Protein AF-A0A930BWB6-F1 (afdb_monomer_lite)

Sequence (143 aa):
MLTPLQKQTAQAIVNLFETSSARGDYGAVTVIPGDTGHLSFGRSQTTLGSGNLHALLQRYCSNAGARFGPRLAPWLERVEQRDTTLDHELRLHNLLRATADDPVMREMQDLFFDEGYWQPAARIAAGMGITTPLGLAVVYDSP

pLDDT: mean 94.44, std 5.0, range [61.62, 98.56]

Radius of gyration: 15.75 Å; chains: 1; bounding box: 33×36×45 Å

InterPro domains:
  IPR000400 Glycoside hydrolase, family 46 [PF01374] (13-142)
  IPR023346 Lysozyme-like domain superfamily [SSF53955] (4-142)

Structure (mmCIF, N/CA/C/O backbone):
data_AF-A0A930BWB6-F1
#
_entry.id   AF-A0A930BWB6-F1
#
loop_
_atom_site.group_PDB
_atom_site.id
_atom_site.type_symbol
_atom_site.label_atom_id
_atom_site.label_alt_id
_atom_site.label_comp_id
_atom_site.label_asym_id
_atom_site.label_entity_id
_atom_site.label_seq_id
_atom_site.pdbx_PDB_ins_code
_atom_site.Cartn_x
_atom_site.Cartn_y
_atom_site.Cartn_z
_atom_site.occupancy
_atom_site.B_iso_or_equiv
_atom_site.auth_seq_id
_atom_site.auth_comp_id
_atom_site.auth_asym_id
_atom_site.auth_atom_id
_atom_site.pdbx_PDB_model_num
ATOM 1 N N . MET A 1 1 ? -11.012 -5.843 23.997 1.00 68.44 1 MET A N 1
ATOM 2 C CA . MET A 1 1 ? -10.516 -6.296 22.677 1.00 68.44 1 MET A CA 1
ATOM 3 C C . MET A 1 1 ? -11.576 -5.984 21.643 1.00 68.44 1 MET A C 1
ATOM 5 O O . MET A 1 1 ? -12.748 -6.169 21.950 1.00 68.44 1 MET A O 1
ATOM 9 N N . LEU A 1 2 ? -11.180 -5.500 20.467 1.00 80.00 2 LEU A N 1
ATOM 10 C CA . LEU A 1 2 ? -12.121 -5.319 19.363 1.00 80.00 2 LEU A CA 1
ATOM 11 C C . LEU A 1 2 ? -12.490 -6.654 18.731 1.00 80.00 2 LEU A C 1
ATOM 13 O O . LEU A 1 2 ? -11.681 -7.581 18.692 1.00 80.00 2 LEU A O 1
ATOM 17 N N . THR A 1 3 ? -13.704 -6.725 18.198 1.00 91.19 3 THR A N 1
ATOM 18 C CA . THR A 1 3 ? -14.121 -7.844 17.358 1.00 91.19 3 THR A CA 1
ATOM 19 C C . THR A 1 3 ? -13.473 -7.743 15.970 1.00 91.19 3 THR A C 1
ATOM 21 O O . THR A 1 3 ? -13.130 -6.641 15.525 1.00 91.19 3 THR A O 1
ATOM 24 N N . PRO A 1 4 ? -13.349 -8.863 15.232 1.00 90.31 4 PRO A N 1
ATOM 25 C CA . PRO A 1 4 ? -12.886 -8.836 13.844 1.00 90.31 4 PRO A CA 1
ATOM 26 C C . PRO A 1 4 ? -13.695 -7.878 12.961 1.00 90.31 4 PRO A C 1
ATOM 28 O O . PRO A 1 4 ? -13.120 -7.152 12.156 1.00 90.31 4 PRO A O 1
ATOM 31 N N . LEU A 1 5 ? -15.016 -7.813 13.169 1.00 92.75 5 LEU A N 1
ATOM 32 C CA . LEU A 1 5 ? -15.890 -6.897 12.439 1.00 92.75 5 LEU A CA 1
ATOM 33 C C . LEU A 1 5 ? -15.557 -5.430 12.736 1.00 92.75 5 LEU A C 1
ATOM 35 O O . LEU A 1 5 ? -15.502 -4.628 11.818 1.00 92.75 5 LEU A O 1
ATOM 39 N N . GLN A 1 6 ? -15.281 -5.068 13.993 1.00 93.44 6 GLN A N 1
ATOM 40 C CA . GLN A 1 6 ? -14.910 -3.692 14.348 1.00 93.44 6 GLN A CA 1
ATOM 41 C C . GLN A 1 6 ? -13.581 -3.270 13.713 1.00 93.44 6 GLN A C 1
ATOM 43 O O . GLN A 1 6 ? -13.473 -2.146 13.227 1.00 93.44 6 GLN A O 1
ATOM 48 N N . LYS A 1 7 ? -12.595 -4.178 13.664 1.00 91.62 7 LYS A N 1
ATOM 49 C CA . LYS A 1 7 ? -11.345 -3.949 12.926 1.00 91.62 7 LYS A CA 1
ATOM 50 C C . LYS A 1 7 ? -11.616 -3.723 11.439 1.00 91.62 7 LYS A C 1
ATOM 52 O O . LYS A 1 7 ? -11.152 -2.736 10.879 1.00 91.62 7 LYS A O 1
ATOM 57 N N . GLN A 1 8 ? -12.403 -4.599 10.818 1.00 91.94 8 GLN A N 1
ATOM 58 C CA . GLN A 1 8 ? -12.758 -4.479 9.403 1.00 91.94 8 GLN A CA 1
ATOM 59 C C . GLN A 1 8 ? -13.527 -3.188 9.104 1.00 91.94 8 GLN A C 1
ATOM 61 O O . GLN A 1 8 ? -13.281 -2.570 8.075 1.00 91.94 8 GLN A O 1
ATOM 66 N N . THR A 1 9 ? -14.407 -2.741 10.003 1.00 94.44 9 THR A N 1
ATOM 67 C CA . THR A 1 9 ? -15.119 -1.466 9.859 1.00 94.44 9 THR A CA 1
ATOM 68 C C . THR A 1 9 ? -14.163 -0.278 9.905 1.00 94.44 9 THR A C 1
ATOM 70 O O . THR A 1 9 ? -14.260 0.597 9.053 1.00 94.44 9 THR A O 1
ATOM 73 N N . ALA A 1 10 ? -13.217 -0.249 10.850 1.00 93.19 10 ALA A N 1
ATOM 74 C CA . ALA A 1 10 ? -12.213 0.816 10.916 1.00 93.19 10 ALA A CA 1
ATOM 75 C C . ALA A 1 10 ? -11.341 0.855 9.647 1.00 93.19 10 ALA A C 1
ATOM 77 O O . ALA A 1 10 ? -11.133 1.915 9.068 1.00 93.19 10 ALA A O 1
ATOM 78 N N . GLN A 1 11 ? -10.918 -0.312 9.156 1.00 91.56 11 GLN A N 1
ATOM 79 C CA . GLN A 1 11 ? -10.200 -0.434 7.883 1.00 91.56 11 GLN A CA 1
ATOM 80 C C . GLN A 1 11 ? -11.038 0.019 6.685 1.00 91.56 11 GLN A C 1
ATOM 82 O O . GLN A 1 11 ? -10.510 0.657 5.781 1.00 91.56 11 GLN A O 1
ATOM 87 N N . ALA A 1 12 ? -12.337 -0.283 6.668 1.00 92.06 12 ALA A N 1
ATOM 88 C CA . ALA A 1 12 ? -13.229 0.137 5.595 1.00 92.06 12 ALA A CA 1
ATOM 89 C C . ALA A 1 12 ? -13.436 1.658 5.556 1.00 92.06 12 ALA A C 1
ATOM 91 O O . ALA A 1 12 ? -13.570 2.208 4.467 1.00 92.06 12 ALA A O 1
ATOM 92 N N . ILE A 1 13 ? -13.441 2.327 6.715 1.00 92.75 13 ILE A N 1
ATOM 93 C CA . ILE A 1 13 ? -13.503 3.794 6.804 1.00 92.75 13 ILE A CA 1
ATOM 94 C C . ILE A 1 13 ? -12.273 4.411 6.129 1.00 92.75 13 ILE A C 1
ATOM 96 O O . ILE A 1 13 ? -12.436 5.197 5.202 1.00 92.75 13 ILE A O 1
ATOM 100 N N . VAL A 1 14 ? -11.067 3.980 6.510 1.00 89.06 14 VAL A N 1
ATOM 101 C CA . VAL A 1 14 ? -9.818 4.473 5.900 1.00 89.06 14 VAL A CA 1
ATOM 102 C C . VAL A 1 14 ? -9.774 4.147 4.405 1.00 89.06 14 VAL A C 1
ATOM 104 O O . VAL A 1 14 ? -9.536 5.022 3.581 1.00 89.06 14 VAL A O 1
ATOM 107 N N . ASN A 1 15 ? -10.106 2.911 4.012 1.00 88.44 15 ASN A N 1
ATOM 108 C CA . ASN A 1 15 ? -10.146 2.529 2.598 1.00 88.44 15 ASN A CA 1
ATOM 109 C C . ASN A 1 15 ? -11.079 3.437 1.762 1.00 88.44 15 ASN A C 1
ATOM 111 O O . ASN A 1 15 ? -10.771 3.729 0.604 1.00 88.44 15 ASN A O 1
ATOM 115 N N . LEU A 1 16 ? -12.223 3.869 2.317 1.00 88.81 16 LEU A N 1
ATOM 116 C CA . LEU A 1 16 ? -13.145 4.787 1.639 1.00 88.81 16 LEU A CA 1
ATOM 117 C C . LEU A 1 16 ? -12.504 6.154 1.393 1.00 88.81 16 LEU A C 1
ATOM 119 O O . LEU A 1 16 ? -12.723 6.714 0.322 1.00 88.81 16 LEU A O 1
ATOM 123 N N . PHE A 1 17 ? -11.717 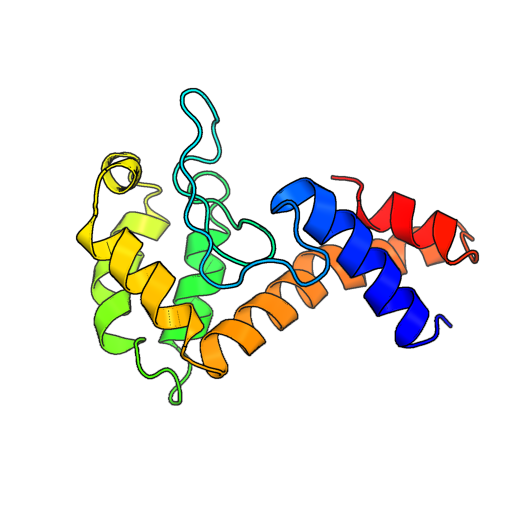6.668 2.338 1.00 87.69 17 PHE A N 1
ATOM 124 C CA . PHE A 1 17 ? -10.993 7.928 2.164 1.00 87.69 17 PHE A CA 1
ATOM 125 C C . PHE A 1 17 ? -9.902 7.803 1.096 1.00 87.69 17 PHE A C 1
ATOM 127 O O . PHE A 1 17 ? -9.817 8.654 0.215 1.00 87.69 17 PHE A O 1
ATOM 134 N N . GLU A 1 18 ? -9.155 6.698 1.104 1.00 83.62 18 GLU A N 1
ATOM 135 C CA . GLU A 1 18 ? -8.007 6.505 0.209 1.00 83.62 18 GLU A CA 1
ATOM 136 C C . GLU A 1 18 ? -8.386 6.120 -1.226 1.00 83.62 18 GLU A C 1
ATOM 138 O O . GLU A 1 18 ? -7.714 6.483 -2.188 1.00 83.62 18 GLU A O 1
ATOM 143 N N . THR A 1 19 ? -9.452 5.337 -1.398 1.00 82.38 19 THR A N 1
ATOM 144 C CA . THR A 1 19 ? -9.754 4.691 -2.692 1.00 82.38 19 THR A CA 1
ATOM 145 C C . THR A 1 19 ? -11.226 4.760 -3.086 1.00 82.38 19 THR A C 1
ATOM 147 O O . THR A 1 19 ? -11.626 4.158 -4.083 1.00 82.38 19 THR A O 1
ATOM 150 N N . SER A 1 20 ? -12.067 5.455 -2.309 1.00 85.69 20 SER A N 1
ATOM 151 C CA . SER A 1 20 ? -13.526 5.496 -2.515 1.00 85.69 20 SER A CA 1
ATOM 152 C C . SER A 1 20 ? -14.200 4.110 -2.523 1.00 85.69 20 SER A C 1
ATOM 154 O O . SER A 1 20 ? -15.310 3.949 -3.029 1.00 85.69 20 SER A O 1
ATOM 156 N N . SER A 1 21 ? -13.553 3.095 -1.937 1.00 89.38 21 SER A N 1
ATOM 157 C CA . SER A 1 21 ? -14.030 1.710 -1.869 1.00 89.38 21 SER A CA 1
ATOM 158 C C . SER A 1 21 ? -13.901 1.175 -0.448 1.00 89.38 21 SER A C 1
ATOM 160 O O . SER A 1 21 ? -12.821 1.180 0.124 1.00 89.38 21 SER A O 1
ATOM 162 N N . ALA A 1 22 ? -14.971 0.601 0.109 1.00 88.62 22 ALA A N 1
ATOM 163 C CA . ALA A 1 22 ? -14.930 0.001 1.449 1.00 88.62 22 ALA A CA 1
ATOM 164 C C . ALA A 1 22 ? -13.932 -1.168 1.563 1.00 88.62 22 ALA A C 1
ATOM 166 O O . ALA A 1 22 ? -13.373 -1.424 2.629 1.00 88.62 22 ALA A O 1
ATOM 167 N N . ARG A 1 23 ? -13.681 -1.889 0.464 1.00 87.38 23 ARG A N 1
ATOM 168 C CA . ARG A 1 23 ? -12.682 -2.974 0.422 1.00 87.38 23 ARG A CA 1
ATOM 169 C C . ARG A 1 23 ? -11.291 -2.484 0.018 1.00 87.38 23 ARG A C 1
ATOM 171 O O . ARG A 1 23 ? -10.336 -3.247 0.121 1.00 87.38 23 ARG A O 1
ATOM 178 N N . GLY A 1 24 ? -11.198 -1.231 -0.409 1.00 89.62 24 GLY A N 1
ATOM 179 C CA . GLY A 1 24 ? -10.060 -0.673 -1.110 1.00 89.62 24 GLY A CA 1
ATOM 180 C C . GLY A 1 24 ? -9.825 -1.298 -2.483 1.00 89.62 24 GLY A C 1
ATOM 181 O O . GLY A 1 24 ? -10.670 -2.049 -2.985 1.00 89.62 24 GLY A O 1
ATOM 182 N N . ASP A 1 25 ? -8.687 -0.972 -3.088 1.00 93.94 25 ASP A N 1
ATOM 183 C CA . ASP A 1 25 ? -8.253 -1.517 -4.375 1.00 93.94 25 ASP A CA 1
ATOM 184 C C . ASP A 1 25 ? -6.758 -1.866 -4.335 1.00 93.94 25 ASP A C 1
ATOM 186 O O . ASP A 1 25 ? -5.889 -0.997 -4.378 1.00 93.94 25 ASP A O 1
ATOM 190 N N . TYR A 1 26 ? -6.455 -3.165 -4.270 1.00 96.00 26 TYR A N 1
ATOM 191 C CA . TYR A 1 26 ? -5.082 -3.685 -4.239 1.00 96.00 26 TYR A CA 1
ATOM 192 C C . TYR A 1 26 ? -4.276 -3.369 -5.505 1.00 96.00 26 TYR A C 1
ATOM 194 O O . TYR A 1 26 ? -3.048 -3.449 -5.472 1.00 96.00 26 TYR A O 1
ATOM 202 N N . GLY A 1 27 ? -4.949 -3.050 -6.613 1.00 96.56 27 GLY A N 1
ATOM 203 C CA . GLY A 1 27 ? -4.340 -2.686 -7.886 1.00 96.56 27 GLY A CA 1
ATOM 204 C C . GLY A 1 27 ? -4.329 -1.187 -8.154 1.00 96.56 27 GLY A C 1
ATOM 205 O O . GLY A 1 27 ? -3.840 -0.792 -9.210 1.00 96.56 27 GLY A O 1
ATOM 206 N N . ALA A 1 28 ? -4.837 -0.348 -7.249 1.00 96.00 28 ALA A N 1
ATOM 207 C CA . ALA A 1 28 ? -4.878 1.090 -7.475 1.00 96.00 28 ALA A CA 1
ATOM 208 C C . ALA A 1 28 ? -3.462 1.643 -7.663 1.00 96.00 28 ALA A C 1
ATOM 210 O O . ALA A 1 28 ? -2.587 1.435 -6.826 1.00 96.00 28 ALA A O 1
ATOM 211 N N . VAL A 1 29 ? -3.248 2.350 -8.771 1.00 97.12 29 VAL A N 1
ATOM 212 C CA . VAL A 1 29 ? -1.997 3.041 -9.094 1.00 97.12 29 VAL A CA 1
ATOM 213 C C . VAL A 1 29 ? -2.345 4.482 -9.413 1.00 97.12 29 VAL A C 1
ATOM 215 O O . VAL A 1 29 ? -3.062 4.731 -10.389 1.00 97.12 29 VAL A O 1
ATOM 218 N N . THR A 1 30 ? -1.815 5.399 -8.612 1.00 95.94 30 THR A N 1
ATOM 219 C CA . THR A 1 30 ? -2.184 6.815 -8.618 1.00 95.94 30 THR A CA 1
ATOM 220 C C . THR A 1 30 ? -0.930 7.678 -8.644 1.00 95.94 30 THR A C 1
ATOM 222 O O . THR A 1 30 ? 0.065 7.357 -8.002 1.00 95.94 30 THR A O 1
ATOM 225 N N . VAL A 1 31 ? -0.987 8.788 -9.374 1.00 96.94 31 VAL A N 1
ATOM 226 C CA . VAL A 1 31 ? -0.008 9.878 -9.307 1.00 96.94 31 VAL A CA 1
ATOM 227 C C . VAL A 1 31 ? -0.814 11.165 -9.206 1.00 96.94 31 VAL A C 1
ATOM 229 O O . VAL A 1 31 ? -1.642 11.436 -10.079 1.00 96.94 31 VAL A O 1
ATOM 232 N N . ILE A 1 32 ? -0.604 11.939 -8.143 1.00 94.12 32 ILE A N 1
ATOM 233 C CA . ILE A 1 32 ? -1.303 13.208 -7.920 1.00 94.12 32 ILE A CA 1
ATOM 234 C C . ILE A 1 32 ? -0.332 14.350 -8.255 1.00 94.12 32 ILE A C 1
ATOM 236 O O . ILE A 1 32 ? 0.696 14.486 -7.592 1.00 94.12 32 ILE A O 1
ATOM 240 N N . PRO A 1 33 ? -0.607 15.177 -9.283 1.00 91.69 33 PRO A N 1
ATOM 241 C CA . PRO A 1 33 ? 0.286 16.271 -9.652 1.00 91.69 33 PRO A CA 1
ATOM 242 C C . PRO A 1 33 ? 0.519 17.249 -8.494 1.00 91.69 33 PRO A C 1
ATOM 244 O O . PRO A 1 33 ? -0.429 17.813 -7.953 1.00 91.69 33 PRO A O 1
ATOM 247 N N . GLY A 1 34 ? 1.788 17.476 -8.150 1.00 89.94 34 GLY A N 1
ATOM 248 C CA . GLY A 1 34 ? 2.192 18.381 -7.068 1.00 89.94 34 GLY A CA 1
ATOM 249 C C . GLY A 1 34 ? 2.206 17.753 -5.670 1.00 89.94 34 GLY A C 1
ATOM 250 O O . GLY A 1 34 ? 2.636 18.420 -4.731 1.00 89.94 34 GLY A O 1
ATOM 251 N N . ASP A 1 35 ? 1.787 16.493 -5.530 1.00 93.06 35 ASP A N 1
ATOM 252 C CA . ASP A 1 35 ? 1.914 15.731 -4.288 1.00 93.06 35 ASP A CA 1
ATOM 253 C C . ASP A 1 35 ? 3.333 15.154 -4.132 1.00 93.06 35 ASP A C 1
ATOM 255 O O . ASP A 1 35 ? 3.949 14.712 -5.103 1.00 93.06 35 ASP A O 1
ATOM 259 N N . THR A 1 36 ? 3.868 15.150 -2.908 1.00 94.38 36 THR A N 1
ATOM 260 C CA . THR A 1 36 ? 5.234 14.668 -2.626 1.00 94.38 36 THR A CA 1
ATOM 261 C C . THR A 1 36 ? 5.329 13.145 -2.517 1.00 94.38 36 THR A C 1
ATOM 263 O O . THR A 1 36 ? 6.432 12.596 -2.473 1.00 94.38 36 THR A O 1
ATOM 266 N N . GLY A 1 37 ? 4.194 12.444 -2.483 1.00 94.19 37 GLY A N 1
ATOM 267 C CA . GLY A 1 37 ? 4.104 10.992 -2.503 1.00 94.19 37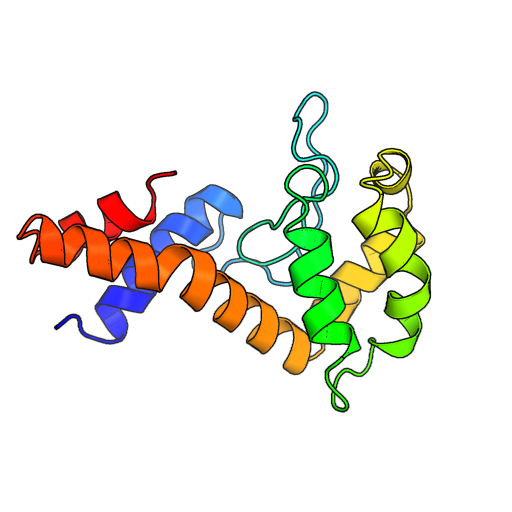 GLY A CA 1
ATOM 268 C C . GLY A 1 37 ? 4.513 10.376 -3.840 1.00 94.19 37 GLY A C 1
ATOM 269 O O . GLY A 1 37 ? 5.005 9.244 -3.840 1.00 94.19 37 GLY A O 1
ATOM 270 N N . HIS A 1 38 ? 4.416 11.122 -4.949 1.00 97.25 38 HIS A N 1
ATOM 271 C CA . HIS A 1 38 ? 4.702 10.618 -6.300 1.00 97.25 38 HIS A CA 1
ATOM 272 C C . HIS A 1 38 ? 3.847 9.372 -6.619 1.00 97.25 38 HIS A C 1
ATOM 274 O O . HIS A 1 38 ? 2.665 9.331 -6.276 1.00 97.25 38 HIS A O 1
ATOM 280 N N . LEU A 1 39 ? 4.400 8.365 -7.297 1.00 98.00 39 LEU A N 1
ATOM 281 C CA . LEU A 1 39 ? 3.746 7.080 -7.539 1.00 98.00 39 LEU A CA 1
ATOM 282 C C . LEU A 1 39 ? 3.238 6.423 -6.243 1.00 98.00 39 LEU A C 1
ATOM 284 O O . LEU A 1 39 ? 4.024 5.990 -5.399 1.00 98.00 39 LEU A O 1
ATOM 288 N N . SER A 1 40 ? 1.921 6.262 -6.151 1.00 97.12 40 SER A N 1
ATOM 289 C CA . SER A 1 40 ? 1.212 5.584 -5.065 1.00 97.12 40 SER A CA 1
ATOM 290 C C . SER A 1 40 ? 0.579 4.285 -5.550 1.00 97.12 40 SER A C 1
ATOM 292 O O . SER A 1 40 ? 0.051 4.211 -6.663 1.00 97.12 40 SER A O 1
ATOM 294 N N . PHE A 1 41 ? 0.634 3.246 -4.717 1.00 97.44 41 PHE A N 1
ATOM 295 C CA . PHE A 1 41 ? 0.178 1.906 -5.079 1.00 97.44 41 PHE A CA 1
ATOM 296 C C . PHE A 1 41 ? -0.564 1.184 -3.951 1.00 97.44 41 PHE A C 1
ATOM 298 O O . PHE A 1 41 ? -0.135 1.177 -2.796 1.00 97.44 41 PHE A O 1
ATOM 305 N N . GLY A 1 42 ? -1.631 0.485 -4.335 1.00 95.06 42 GLY A N 1
ATOM 306 C CA . GLY A 1 42 ? -2.285 -0.545 -3.543 1.00 95.06 42 GLY A CA 1
ATOM 307 C C . GLY A 1 42 ? -3.448 -0.051 -2.692 1.00 95.06 42 GLY A C 1
ATOM 308 O O . GLY A 1 42 ? -3.815 1.123 -2.691 1.00 95.06 42 GLY A O 1
ATOM 309 N N . ARG A 1 43 ? -4.016 -0.976 -1.921 1.00 92.12 43 ARG A N 1
ATOM 310 C CA . ARG A 1 43 ? -5.242 -0.804 -1.136 1.00 92.12 43 ARG A CA 1
ATOM 311 C C . ARG A 1 43 ? -5.201 0.403 -0.196 1.00 92.12 43 ARG A C 1
ATOM 313 O O . ARG A 1 43 ? -6.229 1.039 0.007 1.00 92.12 43 ARG A O 1
ATOM 320 N N . SER A 1 44 ? -4.023 0.697 0.343 1.00 87.38 44 SER A N 1
ATOM 321 C CA . SER A 1 44 ? -3.767 1.793 1.284 1.00 87.38 44 SER A CA 1
ATOM 322 C C . SER A 1 44 ? -2.744 2.800 0.743 1.00 87.38 44 SER A C 1
ATOM 324 O O . SER A 1 44 ? -2.094 3.482 1.522 1.00 87.38 44 SER A O 1
ATOM 326 N N . GLN A 1 45 ? -2.555 2.840 -0.584 1.00 92.19 45 GLN A N 1
ATOM 327 C CA . GLN A 1 45 ? -1.749 3.837 -1.304 1.00 92.19 45 GLN A CA 1
ATOM 328 C C . GLN A 1 45 ? -0.330 4.060 -0.734 1.00 92.19 45 GLN A C 1
ATOM 330 O O . GLN A 1 45 ? 0.056 5.171 -0.382 1.00 92.19 45 GLN A O 1
ATOM 335 N N . THR A 1 46 ? 0.505 3.013 -0.688 1.00 94.31 46 THR A N 1
ATOM 336 C CA . THR A 1 46 ? 1.925 3.176 -0.314 1.00 94.31 46 THR A CA 1
ATOM 337 C C . THR A 1 46 ? 2.651 4.000 -1.374 1.00 94.31 46 THR A C 1
ATOM 339 O O . THR A 1 46 ? 2.498 3.719 -2.565 1.00 94.31 46 THR A O 1
ATOM 342 N N . THR A 1 47 ? 3.455 4.977 -0.960 1.00 97.00 47 THR A N 1
ATOM 343 C CA . THR A 1 47 ? 3.998 5.991 -1.874 1.00 97.00 47 THR A CA 1
ATOM 344 C C . THR A 1 47 ? 5.490 5.804 -2.153 1.00 97.00 47 THR A C 1
ATOM 346 O O . THR A 1 47 ? 6.249 5.326 -1.300 1.00 97.00 47 THR A O 1
ATOM 349 N N . LEU A 1 48 ? 5.928 6.205 -3.347 1.00 98.06 48 LEU 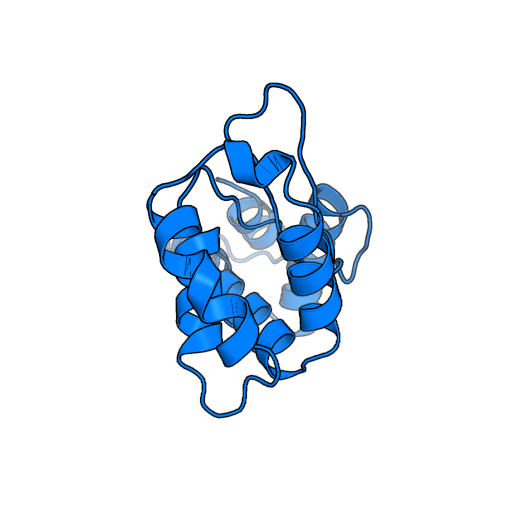A N 1
ATOM 350 C CA . LEU A 1 48 ? 7.335 6.271 -3.737 1.00 98.06 48 LEU A CA 1
ATOM 351 C C . LEU A 1 48 ? 8.096 7.268 -2.855 1.00 98.06 48 LEU A C 1
ATOM 353 O O . LEU A 1 48 ? 9.151 6.934 -2.318 1.00 98.06 48 LEU A O 1
ATOM 357 N N . GLY A 1 49 ? 7.532 8.461 -2.647 1.00 96.69 49 GLY A N 1
ATOM 358 C CA . GLY A 1 49 ? 8.167 9.544 -1.892 1.00 96.69 49 GLY A CA 1
ATOM 359 C C . GLY A 1 49 ? 8.481 9.188 -0.435 1.00 96.69 49 GLY A C 1
ATOM 360 O O . GLY A 1 49 ? 9.534 9.565 0.082 1.00 96.69 49 GLY A O 1
ATOM 361 N N . SER A 1 50 ? 7.622 8.396 0.219 1.00 95.50 50 SER A N 1
ATOM 362 C CA . SER A 1 50 ? 7.874 7.909 1.587 1.00 95.50 50 SER A CA 1
ATOM 363 C C . SER A 1 50 ? 8.953 6.820 1.650 1.00 95.50 50 SER A C 1
ATOM 365 O O . SER A 1 50 ? 9.588 6.630 2.687 1.00 95.50 50 SER A O 1
ATOM 367 N N . GLY A 1 51 ? 9.187 6.102 0.548 1.00 96.88 51 GLY A N 1
ATOM 368 C CA . GLY A 1 51 ? 9.978 4.870 0.517 1.00 96.88 51 GLY A CA 1
ATOM 369 C C . GLY A 1 51 ? 9.208 3.619 0.960 1.00 96.88 51 GLY A C 1
ATOM 370 O O . GLY A 1 51 ? 9.740 2.515 0.846 1.00 96.88 51 GLY A O 1
ATOM 371 N N . ASN A 1 52 ? 7.951 3.743 1.403 1.00 96.81 52 ASN A N 1
ATOM 372 C CA . ASN A 1 52 ? 7.141 2.581 1.781 1.00 96.81 52 ASN A CA 1
ATOM 373 C C . ASN A 1 52 ? 6.805 1.699 0.576 1.00 96.81 52 ASN A C 1
ATOM 375 O O . ASN A 1 52 ? 6.721 0.481 0.729 1.00 96.81 52 ASN A O 1
ATOM 379 N N . LEU A 1 53 ? 6.700 2.285 -0.625 1.00 97.81 53 LEU A N 1
ATOM 380 C CA . LEU A 1 53 ? 6.557 1.507 -1.853 1.00 97.81 53 LEU A CA 1
ATOM 381 C C . LEU A 1 53 ? 7.740 0.550 -2.047 1.00 97.81 53 LEU A C 1
ATOM 383 O O . LEU A 1 53 ? 7.531 -0.628 -2.325 1.00 97.81 53 LEU A O 1
ATOM 387 N N . HIS A 1 54 ? 8.977 1.013 -1.832 1.00 98.38 54 HIS A N 1
ATOM 388 C CA . HIS A 1 54 ? 10.152 0.141 -1.898 1.00 98.38 54 HIS A CA 1
ATOM 389 C C . HIS A 1 54 ? 10.058 -0.989 -0.867 1.00 98.38 54 HIS A C 1
ATOM 391 O O . HIS A 1 54 ? 10.203 -2.156 -1.221 1.00 98.38 54 HIS A O 1
ATOM 397 N N . ALA A 1 55 ? 9.753 -0.658 0.391 1.00 97.81 55 ALA A N 1
ATOM 398 C CA . ALA A 1 55 ? 9.668 -1.643 1.466 1.00 97.81 55 ALA A CA 1
ATOM 399 C C . ALA A 1 55 ? 8.621 -2.739 1.182 1.00 97.81 55 ALA A C 1
ATOM 401 O O . ALA A 1 55 ? 8.894 -3.923 1.394 1.00 97.81 55 ALA A O 1
ATOM 402 N N . LEU A 1 56 ? 7.450 -2.364 0.657 1.00 98.00 56 LEU A N 1
ATOM 403 C CA . LEU A 1 56 ? 6.413 -3.307 0.239 1.00 98.00 56 LEU A CA 1
ATOM 404 C C . LEU A 1 56 ? 6.890 -4.192 -0.922 1.00 98.00 56 LEU A C 1
ATOM 406 O O . LEU A 1 56 ? 6.802 -5.420 -0.844 1.00 98.00 56 LEU A O 1
ATOM 410 N N . LEU A 1 57 ? 7.411 -3.586 -1.995 1.00 98.06 57 LEU A N 1
ATOM 411 C CA . LEU A 1 57 ? 7.832 -4.327 -3.187 1.00 98.06 57 LEU A CA 1
ATOM 412 C C . LEU A 1 57 ? 9.015 -5.252 -2.900 1.00 98.06 57 LEU A C 1
ATOM 414 O O . LEU A 1 57 ? 9.046 -6.365 -3.422 1.00 98.06 57 LEU A O 1
ATOM 418 N N . GLN A 1 58 ? 9.947 -4.839 -2.042 1.00 98.19 58 GLN A N 1
ATOM 419 C CA . GLN A 1 58 ? 11.066 -5.668 -1.613 1.00 98.19 58 GLN A CA 1
ATOM 420 C C . GLN A 1 58 ? 10.576 -6.909 -0.858 1.00 98.19 58 GLN A C 1
ATOM 422 O O . GLN A 1 58 ? 11.018 -8.015 -1.164 1.00 98.19 58 GLN A O 1
ATOM 427 N N . ARG A 1 59 ? 9.628 -6.760 0.082 1.00 97.31 59 ARG A N 1
ATOM 428 C CA . ARG A 1 59 ? 9.021 -7.902 0.793 1.00 97.31 59 ARG A CA 1
ATOM 429 C C . ARG A 1 59 ? 8.326 -8.860 -0.170 1.00 97.31 59 ARG A C 1
ATOM 431 O O . ARG A 1 59 ? 8.525 -10.068 -0.077 1.00 97.31 59 ARG A O 1
ATOM 438 N N . TYR A 1 60 ? 7.560 -8.321 -1.117 1.00 98.25 60 TYR A N 1
ATOM 439 C CA . TYR A 1 60 ? 6.896 -9.124 -2.139 1.00 98.25 60 TYR A CA 1
ATOM 440 C C . TYR A 1 60 ? 7.900 -9.874 -3.027 1.00 98.25 60 TYR A C 1
ATOM 442 O O . TYR A 1 60 ? 7.763 -11.078 -3.215 1.00 98.25 60 TYR A O 1
ATOM 450 N N . CYS A 1 61 ? 8.943 -9.207 -3.529 1.00 97.88 61 CYS A N 1
ATOM 451 C CA . CYS A 1 61 ? 9.949 -9.840 -4.390 1.00 97.88 61 CYS A CA 1
ATOM 452 C C . CYS A 1 61 ? 10.786 -10.899 -3.659 1.00 97.88 61 CYS A C 1
ATOM 454 O O . CYS A 1 61 ? 11.236 -11.853 -4.289 1.00 97.88 61 CYS A O 1
ATOM 456 N N . SER A 1 62 ? 10.972 -10.755 -2.345 1.00 97.19 62 SER A N 1
ATOM 457 C CA . SER A 1 62 ? 11.644 -11.752 -1.505 1.00 97.19 62 SER A CA 1
ATOM 458 C C . SER A 1 62 ? 10.769 -12.969 -1.178 1.00 97.19 62 SER A C 1
ATOM 460 O O . SER A 1 62 ? 11.276 -13.957 -0.646 1.00 97.19 62 SER A O 1
ATOM 462 N N . ASN A 1 63 ? 9.466 -12.930 -1.471 1.00 96.94 63 ASN A N 1
ATOM 463 C CA . ASN A 1 63 ? 8.573 -14.060 -1.247 1.00 96.94 63 ASN A CA 1
ATOM 464 C C . ASN A 1 63 ? 8.663 -15.049 -2.421 1.00 96.94 63 ASN A C 1
ATOM 466 O O . ASN A 1 63 ? 8.320 -14.720 -3.553 1.00 96.94 63 ASN A O 1
ATOM 470 N N . ALA A 1 64 ? 9.079 -16.289 -2.148 1.00 93.94 64 ALA A N 1
ATOM 471 C CA . ALA A 1 64 ? 9.237 -17.324 -3.174 1.00 93.94 64 ALA A CA 1
ATOM 472 C C . ALA A 1 64 ? 7.929 -17.676 -3.916 1.00 93.94 64 ALA A C 1
ATOM 474 O O . ALA A 1 64 ? 7.980 -18.199 -5.027 1.00 93.94 64 ALA A O 1
ATOM 475 N N . GLY A 1 65 ? 6.767 -17.396 -3.316 1.00 96.12 65 GLY A N 1
ATOM 476 C CA . GLY A 1 65 ? 5.456 -17.589 -3.936 1.00 96.12 65 GLY A CA 1
ATOM 477 C C . GLY A 1 65 ? 5.011 -16.449 -4.858 1.00 96.12 65 GLY A C 1
ATOM 478 O O . GLY A 1 65 ? 3.998 -16.598 -5.537 1.00 96.12 65 GLY A O 1
ATOM 479 N N . ALA A 1 66 ? 5.733 -15.324 -4.900 1.00 97.50 66 ALA A N 1
ATOM 480 C CA . ALA A 1 66 ? 5.345 -14.145 -5.667 1.00 97.50 66 ALA A CA 1
ATOM 481 C C . ALA A 1 66 ? 5.507 -14.365 -7.179 1.00 97.50 66 ALA A C 1
ATOM 483 O O . ALA A 1 66 ? 6.608 -14.302 -7.736 1.00 97.50 66 ALA A O 1
ATOM 484 N N . ARG A 1 67 ? 4.386 -14.528 -7.886 1.00 97.62 67 ARG A N 1
ATOM 485 C CA . ARG A 1 67 ? 4.318 -14.778 -9.334 1.00 97.62 67 ARG A CA 1
ATOM 486 C C . ARG A 1 67 ? 4.978 -13.674 -10.151 1.00 97.62 67 ARG A C 1
ATOM 488 O O . ARG A 1 67 ? 5.564 -13.940 -11.201 1.00 97.62 67 ARG A O 1
ATOM 495 N N . PHE A 1 68 ? 4.860 -12.427 -9.697 1.00 97.75 68 PHE A N 1
ATOM 496 C CA . PHE A 1 68 ? 5.431 -11.266 -10.390 1.00 97.75 68 PHE A CA 1
ATOM 497 C C . PHE A 1 68 ? 6.758 -10.784 -9.795 1.00 97.75 68 PHE A C 1
ATOM 499 O O . PHE A 1 68 ? 7.339 -9.853 -10.351 1.00 97.75 68 PHE A O 1
ATOM 506 N N . GLY A 1 69 ? 7.263 -11.415 -8.726 1.00 97.38 69 GLY A N 1
ATOM 507 C CA . GLY A 1 69 ? 8.505 -11.020 -8.050 1.00 97.38 69 GLY A CA 1
ATOM 508 C C . GLY A 1 69 ? 9.687 -10.835 -9.014 1.00 97.38 69 GLY A C 1
ATOM 509 O O . GLY A 1 69 ? 10.227 -9.734 -9.089 1.00 97.38 69 GLY A O 1
ATOM 510 N N . PRO A 1 70 ? 10.021 -11.824 -9.867 1.00 97.50 70 PRO A N 1
ATOM 511 C CA . PRO A 1 70 ? 11.123 -11.698 -10.827 1.00 97.50 70 PRO A CA 1
ATOM 512 C C . PRO A 1 70 ? 10.957 -10.565 -11.851 1.00 97.50 70 PRO A C 1
ATOM 514 O O . PRO A 1 70 ? 11.942 -10.041 -12.361 1.00 97.50 70 PRO A O 1
ATOM 517 N N . ARG A 1 71 ? 9.713 -10.179 -12.173 1.00 97.75 71 ARG A N 1
ATOM 518 C CA . ARG A 1 71 ? 9.420 -9.079 -13.108 1.00 97.75 71 ARG A CA 1
ATOM 519 C C . ARG A 1 71 ? 9.463 -7.714 -12.427 1.00 97.75 71 ARG A C 1
ATOM 521 O O . ARG A 1 71 ? 9.727 -6.725 -13.106 1.00 97.75 71 ARG A O 1
ATOM 528 N N . LEU A 1 72 ? 9.170 -7.661 -11.126 1.00 97.75 72 LEU A N 1
ATOM 529 C CA . LEU A 1 72 ? 9.240 -6.448 -10.312 1.00 97.75 72 LEU A CA 1
ATOM 530 C C . LEU A 1 72 ? 10.661 -6.154 -9.824 1.00 97.75 72 LEU A C 1
ATOM 532 O O . LEU A 1 72 ? 11.022 -4.986 -9.734 1.00 97.75 72 LEU A O 1
ATOM 536 N N . ALA A 1 73 ? 11.474 -7.184 -9.580 1.00 97.81 73 ALA A N 1
ATOM 537 C CA . ALA A 1 73 ? 12.829 -7.046 -9.048 1.00 97.81 73 ALA A CA 1
ATOM 538 C C . ALA A 1 73 ? 13.717 -6.016 -9.787 1.00 97.81 73 ALA A C 1
ATOM 540 O O . ALA A 1 73 ? 14.366 -5.227 -9.104 1.00 97.81 73 ALA A O 1
ATOM 541 N N . PRO A 1 74 ? 13.708 -5.915 -11.136 1.00 98.31 74 PRO A N 1
ATOM 542 C CA . PRO A 1 74 ? 14.507 -4.914 -11.854 1.00 98.31 74 PRO A CA 1
ATOM 543 C C . PRO A 1 74 ? 14.127 -3.455 -11.563 1.00 98.31 74 PRO A C 1
ATOM 545 O O . PRO A 1 74 ? 14.889 -2.550 -11.885 1.00 98.31 74 PRO A O 1
ATOM 548 N N . TRP A 1 75 ? 12.945 -3.209 -10.996 1.00 98.38 75 TRP A N 1
ATOM 549 C CA . TRP A 1 75 ? 12.476 -1.869 -10.648 1.00 98.38 75 TRP A CA 1
ATOM 550 C C . TRP A 1 75 ? 12.868 -1.456 -9.228 1.00 98.38 75 TRP A C 1
ATOM 552 O O . TRP A 1 75 ? 12.823 -0.265 -8.933 1.00 98.38 75 TRP A O 1
ATOM 562 N N . LEU A 1 76 ? 13.253 -2.403 -8.361 1.00 98.38 76 LEU A N 1
ATOM 563 C CA . LEU A 1 76 ? 13.472 -2.149 -6.931 1.00 98.38 76 LEU A CA 1
ATOM 564 C C . LEU A 1 76 ? 14.510 -1.058 -6.683 1.00 98.38 76 LEU A C 1
ATOM 566 O O . LEU A 1 76 ? 14.233 -0.156 -5.905 1.00 98.38 76 LEU A O 1
ATOM 570 N N . GLU A 1 77 ? 15.633 -1.081 -7.401 1.00 98.38 77 GLU A N 1
ATOM 571 C CA . GLU A 1 77 ? 16.689 -0.071 -7.259 1.00 98.38 77 GLU A CA 1
ATOM 572 C C . GLU A 1 77 ? 16.168 1.347 -7.543 1.00 98.38 77 GLU A C 1
ATOM 574 O O . GLU A 1 77 ? 16.403 2.275 -6.774 1.00 98.38 77 GLU A O 1
ATOM 579 N N . ARG A 1 78 ? 15.391 1.525 -8.618 1.00 98.50 78 ARG A N 1
ATOM 580 C CA . ARG A 1 78 ? 14.824 2.838 -8.968 1.00 98.50 78 ARG A CA 1
ATOM 581 C C . ARG A 1 78 ? 13.763 3.287 -7.964 1.00 98.50 78 ARG A C 1
ATOM 583 O O . ARG A 1 78 ? 13.677 4.471 -7.644 1.00 98.50 78 ARG A O 1
ATOM 590 N N . VAL A 1 79 ? 12.963 2.348 -7.453 1.00 98.44 79 VAL A N 1
ATOM 591 C CA . VAL A 1 79 ? 11.964 2.629 -6.412 1.00 98.44 79 VAL A CA 1
ATOM 592 C C . VAL A 1 79 ? 12.654 3.006 -5.093 1.00 98.44 79 VAL A C 1
ATOM 594 O O . VAL A 1 79 ? 12.215 3.936 -4.423 1.00 98.44 79 VAL A O 1
ATOM 597 N N . GLU A 1 80 ? 13.758 2.344 -4.738 1.00 98.38 80 GLU A N 1
ATOM 598 C CA . GLU A 1 80 ? 14.583 2.668 -3.567 1.00 98.38 80 GLU A CA 1
ATOM 599 C C . GLU A 1 80 ? 15.196 4.068 -3.672 1.00 98.38 80 GLU A C 1
ATOM 601 O O . GLU A 1 80 ? 15.140 4.846 -2.718 1.00 98.38 80 GLU A O 1
ATOM 606 N N . GLN A 1 81 ? 15.704 4.421 -4.855 1.00 98.19 81 GLN A N 1
ATOM 607 C CA . GLN A 1 81 ? 16.247 5.748 -5.164 1.00 98.19 81 GLN A CA 1
ATOM 608 C C . GLN A 1 81 ? 15.176 6.847 -5.234 1.00 98.19 81 GLN A C 1
ATOM 610 O O . GLN A 1 81 ? 15.520 8.017 -5.403 1.00 98.19 81 GLN A O 1
ATOM 615 N N . ARG A 1 82 ? 13.889 6.494 -5.092 1.00 98.00 82 ARG A N 1
ATOM 616 C CA . ARG A 1 82 ? 12.745 7.410 -5.217 1.00 98.00 82 ARG A CA 1
ATOM 617 C C . ARG A 1 82 ? 12.759 8.166 -6.549 1.00 98.00 82 ARG A C 1
ATOM 619 O O . ARG A 1 82 ? 12.473 9.360 -6.598 1.00 98.00 82 ARG A O 1
ATOM 626 N N . ASP A 1 83 ? 13.116 7.466 -7.625 1.00 98.06 83 ASP A N 1
ATOM 627 C CA . ASP A 1 83 ? 13.199 8.029 -8.971 1.00 98.06 83 ASP A CA 1
ATOM 628 C C . ASP A 1 83 ? 11.818 8.510 -9.446 1.00 98.06 83 ASP A C 1
ATOM 630 O O . ASP A 1 83 ? 10.962 7.717 -9.841 1.00 98.06 83 ASP A O 1
ATOM 634 N N . THR A 1 84 ? 11.602 9.825 -9.432 1.00 96.88 84 THR A N 1
ATOM 635 C CA . THR A 1 84 ? 10.310 10.447 -9.764 1.00 96.88 84 THR A CA 1
ATOM 636 C C . THR A 1 84 ? 9.927 10.285 -11.231 1.00 96.88 84 THR A C 1
ATOM 638 O O . THR A 1 84 ? 8.762 10.442 -11.586 1.00 96.88 84 THR A O 1
ATOM 641 N N . THR A 1 85 ? 10.855 9.880 -12.107 1.00 97.62 85 THR A N 1
ATOM 642 C CA . THR A 1 85 ? 10.504 9.547 -13.496 1.00 97.62 85 THR A CA 1
ATOM 643 C C . THR A 1 85 ? 9.591 8.315 -13.589 1.00 97.62 85 THR A C 1
ATOM 645 O O . THR A 1 85 ? 8.912 8.125 -14.601 1.00 97.62 85 THR A O 1
ATOM 648 N N . LEU A 1 86 ? 9.502 7.508 -12.521 1.00 98.06 86 LEU A N 1
ATOM 649 C CA . LEU A 1 86 ? 8.568 6.385 -12.403 1.00 98.06 86 LEU A CA 1
ATOM 650 C C . LEU A 1 86 ? 7.091 6.815 -12.389 1.00 98.06 86 LEU A C 1
ATOM 652 O O . LEU A 1 86 ? 6.222 5.995 -12.700 1.00 98.06 86 LEU A O 1
ATOM 6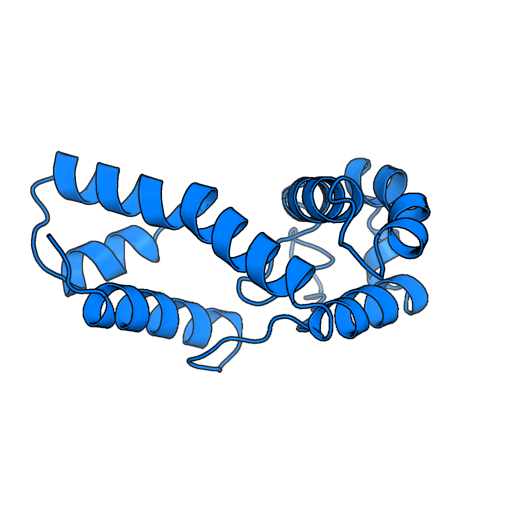56 N N . ASP A 1 87 ? 6.796 8.092 -12.136 1.00 97.88 87 ASP A N 1
ATOM 657 C CA . ASP A 1 87 ? 5.447 8.667 -12.242 1.00 97.88 87 ASP A CA 1
ATOM 658 C C . ASP A 1 87 ? 4.854 8.518 -13.652 1.00 97.88 87 ASP A C 1
ATOM 660 O O . ASP A 1 87 ? 3.636 8.519 -13.831 1.00 97.88 87 ASP A O 1
ATOM 664 N N . HIS A 1 88 ? 5.703 8.346 -14.666 1.00 97.19 88 HIS A N 1
ATOM 665 C CA . HIS A 1 88 ? 5.297 8.229 -16.067 1.00 97.19 88 HIS A CA 1
ATOM 666 C C . HIS A 1 88 ? 5.605 6.857 -16.683 1.00 97.19 88 HIS A C 1
ATOM 668 O O . HIS A 1 88 ? 5.358 6.633 -17.870 1.00 97.19 88 HIS A O 1
ATOM 674 N N . GLU A 1 89 ? 6.116 5.910 -15.895 1.00 98.06 89 GLU A N 1
ATOM 675 C CA . GLU A 1 89 ? 6.538 4.605 -16.394 1.00 98.06 89 GLU A CA 1
ATOM 676 C C . GLU A 1 89 ? 5.375 3.605 -16.453 1.00 98.06 89 GLU A C 1
ATOM 678 O O . GLU A 1 89 ? 5.129 2.803 -15.546 1.00 98.06 89 GLU A O 1
ATOM 683 N N . LEU A 1 90 ? 4.666 3.614 -17.583 1.00 97.81 90 LEU A N 1
ATOM 684 C CA . LEU A 1 90 ? 3.479 2.782 -17.794 1.00 97.81 90 LEU A CA 1
ATOM 685 C C . LEU A 1 90 ? 3.748 1.277 -17.649 1.00 97.81 90 LEU A C 1
ATOM 687 O O . LEU A 1 90 ? 2.841 0.529 -17.273 1.00 97.81 90 LEU A O 1
ATOM 691 N N . ARG A 1 91 ? 4.971 0.800 -17.934 1.00 98.00 91 ARG A N 1
ATOM 692 C CA . ARG A 1 91 ? 5.301 -0.627 -17.772 1.00 98.00 91 ARG A CA 1
ATOM 693 C C . ARG A 1 91 ? 5.283 -1.033 -16.307 1.00 98.00 91 ARG A C 1
ATOM 695 O O . ARG A 1 91 ? 4.721 -2.081 -15.989 1.00 98.00 91 ARG A O 1
ATOM 702 N N . LEU A 1 92 ? 5.853 -0.203 -15.436 1.00 98.44 92 LEU A N 1
ATOM 703 C CA . LEU A 1 92 ? 5.810 -0.420 -13.996 1.00 98.44 92 LEU A CA 1
ATOM 704 C C . LEU A 1 92 ? 4.370 -0.320 -13.491 1.00 98.44 92 LEU A C 1
ATOM 706 O O . LEU A 1 92 ? 3.916 -1.222 -12.797 1.00 98.44 92 LEU A O 1
ATOM 710 N N . HIS A 1 93 ? 3.615 0.705 -13.899 1.00 98.56 93 HIS A N 1
ATOM 711 C CA . HIS A 1 93 ? 2.225 0.882 -13.455 1.00 98.56 93 HIS A CA 1
ATOM 712 C C . HIS A 1 93 ? 1.357 -0.332 -13.789 1.00 98.56 93 HIS A C 1
ATOM 714 O O . HIS A 1 93 ? 0.627 -0.838 -12.942 1.00 98.56 93 HIS A O 1
ATOM 720 N N . ASN A 1 94 ? 1.458 -0.842 -15.016 1.00 98.44 94 ASN A N 1
ATOM 721 C CA . ASN A 1 94 ? 0.698 -2.018 -15.432 1.00 98.44 94 ASN A CA 1
ATOM 722 C C . ASN A 1 94 ? 1.156 -3.290 -14.715 1.00 98.44 94 ASN A C 1
ATOM 724 O O . ASN A 1 94 ? 0.333 -4.155 -14.422 1.00 98.44 94 ASN A O 1
ATOM 728 N N . LEU A 1 95 ? 2.450 -3.406 -14.406 1.00 98.44 95 LEU A N 1
ATOM 729 C CA . LEU A 1 95 ? 2.965 -4.516 -13.615 1.00 98.44 95 LEU A CA 1
ATOM 730 C C . LEU A 1 95 ? 2.443 -4.472 -12.173 1.00 98.44 95 LEU A C 1
ATOM 732 O O . LEU A 1 95 ? 2.001 -5.502 -11.674 1.00 98.44 95 LEU A O 1
ATOM 736 N N . LEU A 1 96 ? 2.425 -3.294 -11.543 1.00 98.50 96 LEU A N 1
ATOM 737 C CA . LEU A 1 96 ? 1.839 -3.081 -10.218 1.00 98.50 96 LEU A CA 1
ATOM 738 C C . LEU A 1 96 ? 0.354 -3.463 -10.206 1.00 98.50 96 LEU A C 1
ATOM 740 O O . LEU A 1 96 ? -0.050 -4.288 -9.390 1.00 98.50 96 LEU A O 1
ATOM 744 N N . ARG A 1 97 ? -0.438 -2.987 -11.177 1.00 98.44 97 ARG A N 1
ATOM 745 C CA . ARG A 1 97 ? -1.848 -3.398 -11.331 1.00 98.44 97 ARG A CA 1
ATOM 746 C C . ARG A 1 97 ? -1.994 -4.915 -11.450 1.00 98.44 97 ARG A C 1
ATOM 748 O O . ARG A 1 97 ? -2.810 -5.505 -10.754 1.00 98.44 97 ARG A O 1
ATOM 755 N N . ALA A 1 98 ? -1.172 -5.555 -12.283 1.00 98.00 98 ALA A N 1
ATOM 756 C CA . ALA A 1 98 ? -1.216 -7.003 -12.484 1.00 98.00 98 ALA A CA 1
ATOM 757 C C . ALA A 1 98 ? -0.861 -7.795 -11.216 1.00 98.00 98 ALA A C 1
ATOM 759 O O . ALA A 1 98 ? -1.361 -8.901 -11.022 1.00 98.00 98 ALA A O 1
ATOM 760 N N . THR A 1 99 ? -0.027 -7.242 -10.329 1.00 98.00 99 THR A N 1
ATOM 761 C CA . THR A 1 99 ? 0.290 -7.912 -9.062 1.00 98.00 99 THR A CA 1
ATOM 762 C C . THR A 1 99 ? -0.916 -8.033 -8.140 1.00 98.00 99 THR A C 1
ATOM 764 O O . THR A 1 99 ? -0.937 -8.940 -7.322 1.00 98.00 99 THR A O 1
ATOM 767 N N . ALA A 1 100 ? -1.964 -7.221 -8.312 1.00 95.69 100 ALA A N 1
ATOM 768 C CA . ALA A 1 100 ? -3.201 -7.367 -7.551 1.00 95.69 100 ALA A CA 1
ATOM 769 C C . ALA A 1 100 ? -3.946 -8.682 -7.841 1.00 95.69 100 ALA A C 1
ATOM 771 O O . ALA A 1 100 ? -4.792 -9.079 -7.042 1.00 95.69 100 ALA A O 1
ATOM 772 N N . ASP A 1 101 ? -3.643 -9.381 -8.938 1.00 96.69 101 ASP A N 1
ATOM 773 C CA . ASP A 1 101 ? -4.162 -10.729 -9.208 1.00 96.69 101 ASP A CA 1
ATOM 774 C C . ASP A 1 101 ? -3.363 -11.831 -8.493 1.00 96.69 101 ASP A C 1
ATOM 776 O O . ASP A 1 101 ? -3.777 -12.991 -8.491 1.00 96.69 101 ASP A O 1
ATOM 780 N N . ASP A 1 102 ? -2.223 -11.491 -7.886 1.00 98.06 102 ASP A N 1
ATOM 781 C CA . ASP A 1 102 ? -1.435 -12.400 -7.061 1.00 98.06 102 ASP A CA 1
ATOM 782 C C . ASP A 1 102 ? -1.915 -12.346 -5.596 1.00 98.06 102 ASP A C 1
ATOM 784 O O . ASP A 1 102 ? -1.818 -11.292 -4.954 1.00 98.06 102 ASP A O 1
ATOM 788 N N . PRO A 1 103 ? -2.407 -13.464 -5.023 1.00 97.38 103 PRO A N 1
ATOM 789 C CA . PRO A 1 103 ? -2.768 -13.533 -3.610 1.00 97.38 103 PRO A CA 1
ATOM 790 C C . PRO A 1 103 ? -1.637 -13.110 -2.667 1.00 97.38 103 PRO A C 1
ATOM 792 O O . PRO A 1 103 ? -1.916 -12.478 -1.650 1.00 97.38 103 PRO A O 1
ATOM 795 N N . VAL A 1 104 ? -0.376 -13.386 -3.025 1.00 98.00 104 VAL A N 1
ATOM 796 C CA . VAL A 1 104 ? 0.792 -12.997 -2.224 1.00 98.00 104 VAL A CA 1
ATOM 797 C C . VAL A 1 104 ? 0.892 -11.479 -2.128 1.00 98.00 104 VAL A C 1
ATOM 799 O O . VAL A 1 104 ? 1.159 -10.954 -1.054 1.00 98.00 104 VAL A O 1
ATOM 802 N N . MET A 1 105 ? 0.626 -10.740 -3.209 1.00 98.06 105 MET A N 1
ATOM 803 C CA . MET A 1 105 ? 0.661 -9.273 -3.161 1.00 98.06 105 MET A CA 1
ATOM 804 C C . MET A 1 105 ? -0.428 -8.721 -2.240 1.00 98.06 105 MET A C 1
ATOM 806 O O . MET A 1 105 ? -0.167 -7.803 -1.465 1.00 98.06 105 MET A O 1
ATOM 810 N N . ARG A 1 106 ? -1.642 -9.282 -2.299 1.00 97.12 106 ARG A N 1
ATOM 811 C CA . ARG A 1 106 ? -2.749 -8.850 -1.430 1.00 97.12 106 ARG A CA 1
ATOM 812 C C . ARG A 1 106 ? -2.417 -9.076 0.039 1.0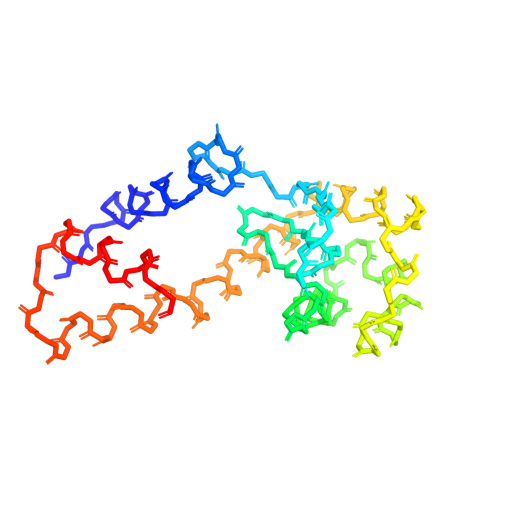0 97.12 106 ARG A C 1
ATOM 814 O O . ARG A 1 106 ? -2.563 -8.160 0.842 1.00 97.12 106 ARG A O 1
ATOM 821 N N . GLU A 1 107 ? -1.909 -10.264 0.360 1.00 96.38 107 GLU A N 1
ATOM 822 C CA . GLU A 1 107 ? -1.461 -10.604 1.709 1.00 96.38 107 GLU A CA 1
ATOM 823 C C . GLU A 1 107 ? -0.338 -9.673 2.179 1.00 96.38 107 GLU A C 1
ATOM 825 O O . GLU A 1 107 ? -0.398 -9.159 3.293 1.00 96.38 107 GLU A O 1
ATOM 830 N N . MET A 1 108 ? 0.656 -9.392 1.327 1.00 96.38 108 MET A N 1
ATOM 831 C CA . MET A 1 108 ? 1.748 -8.483 1.681 1.00 96.38 108 MET A CA 1
ATOM 832 C C . MET A 1 108 ? 1.253 -7.059 1.944 1.00 96.38 108 MET A C 1
ATOM 834 O O . MET A 1 108 ? 1.722 -6.440 2.893 1.00 96.38 108 MET A O 1
ATOM 838 N N . GLN A 1 109 ? 0.304 -6.540 1.156 1.00 96.62 109 GLN A N 1
ATOM 839 C CA . GLN A 1 109 ? -0.297 -5.226 1.417 1.00 96.62 109 GLN A CA 1
ATOM 840 C C . GLN A 1 109 ? -1.055 -5.204 2.750 1.00 96.62 109 GLN A C 1
ATOM 842 O O . GLN A 1 109 ? -0.867 -4.280 3.542 1.00 96.62 109 GLN A O 1
ATOM 847 N N . ASP A 1 110 ? -1.868 -6.229 3.023 1.00 94.88 110 ASP A N 1
ATOM 848 C CA . ASP A 1 110 ? -2.633 -6.317 4.269 1.00 94.88 110 ASP A CA 1
ATOM 849 C C . ASP A 1 110 ? -1.710 -6.414 5.494 1.00 94.88 110 ASP A C 1
ATOM 851 O O . ASP A 1 110 ? -1.917 -5.698 6.475 1.00 94.88 110 ASP A O 1
ATOM 855 N N . LEU A 1 111 ? -0.664 -7.248 5.434 1.00 94.94 111 LEU A N 1
ATOM 856 C CA . LEU A 1 111 ? 0.329 -7.380 6.506 1.00 94.94 111 LEU A CA 1
ATOM 857 C C . LEU A 1 111 ? 1.134 -6.094 6.699 1.00 94.94 111 LEU A C 1
ATOM 859 O O . LEU A 1 111 ? 1.323 -5.653 7.830 1.00 94.94 111 LEU A O 1
ATOM 863 N N . PHE A 1 112 ? 1.582 -5.471 5.607 1.00 94.31 112 PHE A N 1
ATOM 864 C CA . PHE A 1 112 ? 2.350 -4.230 5.665 1.00 94.31 112 PHE A CA 1
ATOM 865 C C . PHE A 1 112 ? 1.560 -3.120 6.364 1.00 94.31 112 PHE A C 1
ATOM 867 O O . PHE A 1 112 ? 2.092 -2.432 7.237 1.00 94.31 112 PHE A O 1
ATOM 874 N N . PHE A 1 113 ? 0.276 -2.972 6.027 1.00 91.25 113 PHE A N 1
ATOM 875 C CA . PHE A 1 113 ? -0.570 -1.956 6.645 1.00 91.25 113 PHE A CA 1
ATOM 876 C C . PHE A 1 113 ? -0.969 -2.319 8.083 1.00 91.25 113 PHE A C 1
ATOM 878 O O . PHE A 1 113 ? -1.072 -1.444 8.948 1.00 91.25 113 PHE A O 1
ATOM 885 N N . ASP A 1 114 ? -1.147 -3.610 8.376 1.00 92.94 114 ASP A N 1
ATOM 886 C CA . ASP A 1 114 ? -1.405 -4.067 9.740 1.00 92.94 114 ASP A CA 1
ATOM 887 C C . ASP A 1 114 ? -0.237 -3.730 10.678 1.00 92.94 114 ASP A C 1
ATOM 889 O O . ASP A 1 114 ? -0.433 -3.119 11.729 1.00 92.94 114 ASP A O 1
ATOM 893 N N . GLU A 1 115 ? 0.985 -4.076 10.276 1.00 93.88 115 GLU A N 1
ATOM 894 C CA . GLU A 1 115 ? 2.203 -3.851 11.056 1.00 93.88 115 GLU A CA 1
ATOM 895 C C . GLU A 1 115 ? 2.560 -2.367 11.176 1.00 93.88 115 GLU A C 1
ATOM 897 O O . GLU A 1 115 ? 2.944 -1.910 12.256 1.00 93.88 115 GLU A O 1
ATOM 902 N N . GLY A 1 116 ? 2.447 -1.625 10.070 1.00 91.81 116 GLY A N 1
ATOM 903 C CA . GLY A 1 116 ? 2.882 -0.233 9.985 1.00 91.81 116 GLY A CA 1
ATOM 904 C C . GLY A 1 116 ? 1.904 0.772 10.587 1.00 91.81 116 GLY A C 1
ATOM 905 O O . GLY A 1 116 ? 2.341 1.824 11.041 1.00 91.81 116 GLY A O 1
ATOM 906 N N . TYR A 1 117 ? 0.605 0.452 10.621 1.00 91.44 117 TYR A N 1
ATOM 907 C CA . TYR A 1 117 ? -0.439 1.436 10.930 1.00 91.44 117 TYR A CA 1
ATOM 908 C C . TYR A 1 117 ? -1.449 0.910 11.952 1.00 91.44 117 TYR A C 1
ATOM 910 O O . TYR A 1 117 ? -1.658 1.529 12.996 1.00 91.44 117 TYR A O 1
ATOM 918 N N . TRP A 1 118 ? -2.025 -0.279 11.731 1.00 92.69 118 TRP A N 1
ATOM 919 C CA . TRP A 1 118 ? -3.067 -0.800 12.627 1.00 92.69 118 TRP A CA 1
ATOM 920 C C . TRP A 1 118 ? -2.534 -1.147 14.021 1.00 92.69 118 TRP A C 1
ATOM 922 O O . TRP A 1 118 ? -3.085 -0.708 15.032 1.00 92.69 118 TRP A O 1
ATOM 932 N N . GLN A 1 119 ? -1.468 -1.945 14.105 1.00 94.00 119 GLN A N 1
ATOM 933 C CA . GLN A 1 119 ? -0.907 -2.361 15.390 1.00 94.00 119 GLN A CA 1
ATOM 934 C C . GLN A 1 119 ? -0.353 -1.177 16.200 1.00 94.00 119 GLN A C 1
ATOM 936 O O . GLN A 1 119 ? -0.616 -1.132 17.407 1.00 94.00 119 GLN A O 1
ATOM 941 N N . PRO A 1 120 ? 0.376 -0.206 15.607 1.00 94.81 120 PRO A N 1
ATOM 942 C CA . PRO A 1 120 ? 0.746 1.026 16.297 1.00 94.81 120 PRO A CA 1
ATOM 943 C C . PRO A 1 120 ? -0.465 1.794 16.822 1.00 94.81 120 PRO A C 1
ATOM 945 O O . PRO A 1 120 ? -0.495 2.091 18.015 1.00 94.81 120 PRO A O 1
ATOM 948 N N . ALA A 1 121 ? -1.489 2.023 15.995 1.00 94.25 121 ALA A N 1
ATOM 949 C CA . ALA A 1 121 ? -2.702 2.720 16.415 1.00 94.25 121 ALA A CA 1
ATOM 950 C C . ALA A 1 121 ? -3.400 2.010 17.584 1.00 94.25 121 ALA A C 1
ATOM 952 O O . ALA A 1 121 ? -3.766 2.640 18.575 1.00 94.25 121 ALA A O 1
ATOM 953 N N . ALA A 1 122 ? -3.508 0.680 17.524 1.00 93.19 122 ALA A N 1
ATOM 954 C CA . ALA A 1 122 ? -4.069 -0.128 18.604 1.00 93.19 122 ALA A CA 1
ATOM 955 C C . ALA A 1 122 ? -3.276 0.006 19.912 1.00 93.19 122 ALA A C 1
ATOM 957 O O . ALA A 1 122 ? -3.873 0.121 20.985 1.00 93.19 122 ALA A O 1
ATOM 958 N N . ARG A 1 123 ? -1.939 0.024 19.836 1.00 94.19 123 ARG A N 1
ATOM 959 C CA . ARG A 1 123 ? -1.068 0.235 21.002 1.00 94.19 123 ARG A CA 1
ATOM 960 C C . ARG A 1 123 ? -1.206 1.647 21.571 1.00 94.19 123 ARG A C 1
ATOM 962 O O . ARG A 1 123 ? -1.313 1.789 22.786 1.00 94.19 123 ARG A O 1
ATOM 969 N N . ILE A 1 124 ? -1.237 2.668 20.714 1.00 94.62 124 ILE A N 1
ATOM 970 C CA . ILE A 1 124 ? -1.389 4.075 21.110 1.00 94.62 124 ILE A CA 1
ATOM 971 C C . ILE A 1 124 ? -2.740 4.290 21.796 1.00 94.62 124 ILE A C 1
ATOM 973 O O . ILE A 1 124 ? -2.785 4.796 22.915 1.00 94.62 124 ILE A O 1
ATOM 977 N N . ALA A 1 125 ? -3.829 3.830 21.178 1.00 94.56 125 ALA A N 1
ATOM 978 C CA . ALA A 1 125 ? -5.168 3.925 21.747 1.00 94.56 125 ALA A CA 1
ATOM 979 C C . ALA A 1 125 ? -5.250 3.240 23.118 1.00 94.56 125 ALA A C 1
ATOM 981 O O . ALA A 1 125 ? -5.759 3.830 24.071 1.00 94.56 125 ALA A O 1
ATOM 982 N N . ALA A 1 126 ? -4.685 2.033 23.246 1.00 93.56 126 ALA A N 1
ATOM 983 C CA . ALA A 1 126 ? -4.619 1.331 24.524 1.00 93.56 126 ALA A CA 1
ATOM 984 C C . ALA A 1 126 ? -3.824 2.121 25.579 1.00 93.56 126 ALA A C 1
ATOM 986 O O . ALA A 1 126 ? -4.281 2.244 26.714 1.00 93.56 126 ALA A O 1
ATOM 987 N N . GLY A 1 127 ? -2.678 2.701 25.203 1.00 95.25 127 GLY A N 1
ATOM 988 C CA . GLY A 1 127 ? -1.862 3.543 26.082 1.00 95.25 127 GLY A CA 1
ATOM 989 C C . GLY A 1 127 ? -2.563 4.830 26.533 1.00 95.25 127 GLY A C 1
ATOM 990 O O . GLY A 1 127 ? -2.334 5.293 27.646 1.00 95.25 127 GLY A O 1
ATOM 991 N N . MET A 1 128 ? -3.462 5.370 25.708 1.00 95.50 128 MET A N 1
ATOM 992 C CA . MET A 1 128 ? -4.294 6.539 26.021 1.00 95.50 128 MET A CA 1
ATOM 993 C C . MET A 1 128 ? -5.600 6.184 26.756 1.00 95.50 128 MET A C 1
ATOM 995 O O . MET A 1 128 ? -6.395 7.071 27.058 1.00 95.50 128 MET A O 1
ATOM 999 N N . GLY A 1 129 ? -5.864 4.900 27.028 1.00 95.25 129 GLY A N 1
ATOM 1000 C CA . GLY A 1 129 ? -7.121 4.452 27.635 1.00 95.25 129 GLY A CA 1
ATOM 1001 C C . GLY A 1 129 ? -8.339 4.544 26.704 1.00 95.25 129 GLY A C 1
ATOM 1002 O O . GLY A 1 129 ? -9.480 4.462 27.161 1.00 95.25 129 GLY A O 1
ATOM 1003 N N . ILE A 1 130 ? -8.123 4.694 25.395 1.00 95.00 130 ILE A N 1
ATOM 1004 C CA . ILE A 1 130 ? -9.180 4.705 24.384 1.00 95.00 130 ILE A CA 1
ATOM 1005 C C . ILE A 1 130 ? -9.645 3.264 24.162 1.00 95.00 130 ILE A C 1
ATOM 1007 O O . ILE A 1 130 ? -8.922 2.422 23.634 1.00 95.00 130 ILE A O 1
ATOM 1011 N N . THR A 1 131 ? -10.877 2.972 24.574 1.00 90.19 131 THR A N 1
ATOM 1012 C CA . THR A 1 131 ? -11.443 1.610 24.554 1.00 90.19 131 THR A CA 1
ATOM 1013 C C . THR A 1 131 ? -12.605 1.443 23.580 1.00 90.19 131 THR A C 1
ATOM 1015 O O . THR A 1 131 ? -13.045 0.317 23.335 1.00 90.19 131 THR A O 1
ATOM 1018 N N . THR A 1 132 ? -13.111 2.539 23.010 1.00 94.12 132 THR A N 1
ATOM 1019 C CA . THR A 1 132 ? -14.239 2.489 22.079 1.00 94.12 132 THR A CA 1
ATOM 1020 C C . THR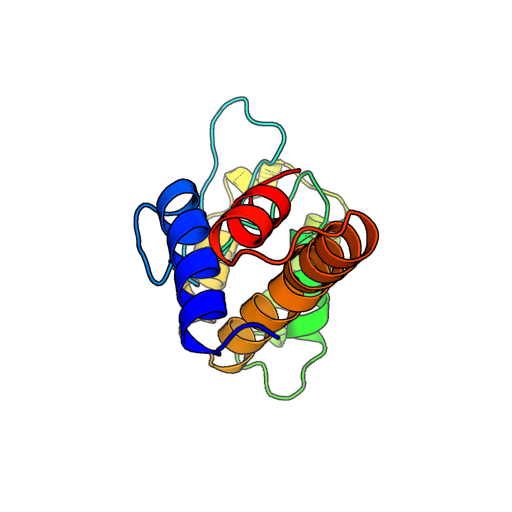 A 1 132 ? -13.769 2.132 20.664 1.00 94.12 132 THR A C 1
ATOM 1022 O O . THR A 1 132 ? -12.705 2.585 20.237 1.00 94.12 132 THR A O 1
ATOM 1025 N N . PRO A 1 133 ? -14.563 1.365 19.889 1.00 92.38 133 PRO A N 1
ATOM 1026 C CA . PRO A 1 133 ? -14.245 1.071 18.490 1.00 92.38 133 PRO A CA 1
ATOM 1027 C C . PRO A 1 133 ? -14.081 2.325 17.627 1.00 92.38 133 PRO A C 1
ATOM 1029 O O . PRO A 1 133 ? -13.167 2.388 16.813 1.00 92.38 133 PRO A O 1
ATOM 1032 N N . LEU A 1 134 ? -14.933 3.335 17.839 1.00 93.62 134 LEU A N 1
ATOM 1033 C CA . LEU A 1 134 ? -14.833 4.614 17.137 1.00 93.62 134 LEU A CA 1
ATOM 1034 C C . LEU A 1 134 ? -13.552 5.364 17.517 1.00 93.62 134 LEU A C 1
ATOM 1036 O O . LEU A 1 134 ? -12.872 5.877 16.639 1.00 93.62 134 LEU A O 1
ATOM 1040 N N . GLY A 1 135 ? -13.197 5.396 18.805 1.00 94.88 135 GLY A N 1
ATOM 1041 C CA . GLY A 1 135 ? -11.970 6.044 19.258 1.00 94.88 135 GLY A CA 1
ATOM 1042 C C . GLY A 1 135 ? -10.724 5.399 18.658 1.00 94.88 135 GLY A C 1
ATOM 1043 O O . GLY A 1 135 ? -9.830 6.114 18.219 1.00 94.88 135 GLY A O 1
ATOM 1044 N N . LEU A 1 136 ? -10.682 4.064 18.558 1.00 93.81 136 LEU A N 1
ATOM 1045 C CA . LEU A 1 136 ? -9.578 3.413 17.856 1.00 93.81 136 LEU A CA 1
ATOM 1046 C C . LEU A 1 136 ? -9.566 3.754 16.362 1.00 93.81 136 LEU A C 1
ATOM 1048 O O . LEU A 1 136 ? -8.492 3.989 15.823 1.00 93.81 136 LEU A O 1
ATOM 1052 N N . ALA A 1 137 ? -10.726 3.786 15.697 1.00 94.44 137 ALA A N 1
ATOM 1053 C CA . ALA A 1 137 ? -10.794 4.149 14.282 1.00 94.44 137 ALA A CA 1
ATOM 1054 C C . ALA A 1 137 ? -10.226 5.556 14.025 1.00 94.44 137 ALA A C 1
ATOM 1056 O O . ALA A 1 137 ? -9.500 5.736 13.058 1.00 94.44 137 ALA A O 1
ATOM 1057 N N . VAL A 1 138 ? -10.475 6.513 14.927 1.00 94.81 138 VAL A N 1
ATOM 1058 C CA . VAL A 1 138 ? -9.889 7.864 14.859 1.00 94.81 138 VAL A CA 1
ATOM 1059 C C . VAL A 1 138 ? -8.367 7.830 15.015 1.00 94.81 138 VAL A C 1
ATOM 1061 O O . VAL A 1 138 ? -7.661 8.456 14.233 1.00 94.81 138 VAL A O 1
ATOM 1064 N N . VAL A 1 139 ? -7.842 7.087 15.997 1.00 94.50 139 VAL A N 1
ATOM 1065 C CA . VAL A 1 139 ? -6.383 6.948 16.179 1.00 94.50 139 VAL A CA 1
ATOM 1066 C C . VAL A 1 139 ? -5.738 6.270 14.968 1.00 94.50 139 VAL A C 1
ATOM 1068 O O . VAL A 1 139 ? -4.627 6.613 14.596 1.00 94.50 139 VAL A O 1
ATOM 1071 N N . TYR A 1 140 ? -6.428 5.311 14.354 1.00 93.81 140 TYR A N 1
ATOM 1072 C CA . TYR A 1 140 ? -5.940 4.585 13.186 1.00 93.81 140 TYR A CA 1
ATOM 1073 C C . TYR A 1 140 ? -5.913 5.417 11.900 1.00 93.81 140 TYR A C 1
ATOM 1075 O O . TYR A 1 140 ? -5.017 5.231 11.088 1.00 93.81 140 TYR A O 1
ATOM 1083 N N . ASP A 1 141 ? -6.871 6.325 11.735 1.00 92.31 141 ASP A N 1
ATOM 1084 C CA . ASP A 1 141 ? -6.918 7.290 10.630 1.00 92.31 141 ASP A CA 1
ATOM 1085 C C . ASP A 1 141 ? -5.897 8.434 10.792 1.00 92.31 141 ASP A C 1
ATOM 1087 O O . ASP A 1 141 ? -5.645 9.201 9.868 1.00 92.31 141 ASP A O 1
ATOM 1091 N N . SER A 1 142 ? -5.306 8.572 11.981 1.00 87.88 142 SER A N 1
ATOM 1092 C CA . SER A 1 142 ? -4.363 9.650 12.272 1.00 87.88 142 SER A CA 1
ATOM 1093 C C . SER A 1 142 ? -2.958 9.349 11.715 1.00 87.88 142 SER A C 1
ATOM 1095 O O . SER A 1 142 ? -2.521 8.197 11.784 1.00 87.88 142 SER A O 1
ATOM 1097 N N . PRO A 1 143 ? -2.241 10.369 11.202 1.00 61.62 143 PRO A N 1
ATOM 1098 C CA . PRO A 1 143 ? -0.869 10.241 10.703 1.00 61.62 143 PRO A CA 1
ATOM 1099 C C . PRO A 1 143 ? 0.176 9.981 11.800 1.00 61.62 143 PRO A C 1
ATOM 1101 O O . PRO A 1 143 ? -0.042 10.397 12.965 1.00 61.62 143 PRO A O 1
#

Secondary structure (DSSP, 8-state):
---HHHHHHHHHHHHHHHHS-TT--TT-EE--TT-TT-SEETTTTEETTTSHHHHHHHHHHT-TT-TTHHHHGGGHHHHHTT-GGGGG-HHHHHHHHHHTTSHHHHHHHHHHHIIIIIHHHHHHHHHTT--SHHHHHHHHH--

Organism: NCBI:txid73030

Foldseek 3Di:
DDDPVLVLQLCLVQLCVQAVGSQAAQLDWDADPPDQQQTFGGSNTRGLNVLVVLVLLVVLLPDPQQPCNVVCVVCSVCSNVSPNVVSVVVVNSVSSNVSSVPPSSVVSVVVSLCVVQLVVLVVVCVVVVNDDSVSSSVSRSDD